Protein AF-A0A7J9HGV4-F1 (afdb_monomer)

Organism: NCBI:txid34285

Structure (mmCIF, N/CA/C/O backbone):
data_AF-A0A7J9HGV4-F1
#
_entry.id   AF-A0A7J9HGV4-F1
#
loop_
_atom_site.group_PDB
_atom_site.id
_atom_site.type_symbol
_atom_site.label_atom_id
_atom_site.label_alt_id
_atom_site.label_comp_id
_atom_site.label_asym_id
_atom_site.label_entity_id
_atom_site.label_seq_id
_atom_site.pdbx_PDB_ins_code
_atom_site.Cartn_x
_atom_site.Cartn_y
_atom_site.Cartn_z
_atom_site.occupancy
_atom_site.B_iso_or_equiv
_atom_site.auth_seq_id
_atom_site.auth_comp_id
_atom_site.auth_asym_id
_atom_site.auth_atom_id
_atom_site.pdbx_PDB_model_num
ATOM 1 N N . MET A 1 1 ? -6.186 48.102 -13.025 1.00 48.34 1 MET A N 1
ATOM 2 C CA . MET A 1 1 ? -4.981 47.489 -12.421 1.00 48.34 1 MET A CA 1
ATOM 3 C C . MET A 1 1 ? -5.095 45.997 -12.673 1.00 48.34 1 MET A C 1
ATOM 5 O O . MET A 1 1 ? -5.471 45.250 -11.785 1.00 48.34 1 MET A O 1
ATOM 9 N N . GLU A 1 2 ? -4.892 45.606 -13.929 1.00 51.44 2 GLU A N 1
ATOM 10 C CA . GLU A 1 2 ? -5.077 44.229 -14.423 1.00 51.44 2 GLU A CA 1
ATOM 11 C C . GLU A 1 2 ? -3.807 43.720 -15.140 1.00 51.44 2 GLU A C 1
ATOM 13 O O . GLU A 1 2 ? -3.667 42.529 -15.384 1.00 51.44 2 GLU A O 1
ATOM 18 N N . ASP A 1 3 ? -2.817 44.593 -15.366 1.00 54.34 3 ASP A N 1
ATOM 19 C CA . ASP A 1 3 ? -1.556 44.302 -16.067 1.00 54.34 3 ASP A CA 1
ATOM 20 C C . ASP A 1 3 ? -0.539 43.442 -15.295 1.00 54.34 3 ASP A C 1
ATOM 22 O O . ASP A 1 3 ? 0.537 43.159 -15.810 1.00 54.34 3 ASP A O 1
ATOM 26 N N . TYR A 1 4 ? -0.836 43.009 -14.065 1.00 54.50 4 TYR A N 1
ATOM 27 C CA . TYR A 1 4 ? 0.108 42.214 -13.261 1.00 54.50 4 TYR A CA 1
ATOM 28 C C . TYR A 1 4 ? -0.137 40.695 -13.323 1.00 54.50 4 TYR A C 1
ATOM 30 O O . TYR A 1 4 ? 0.685 39.923 -12.841 1.00 54.50 4 TYR A O 1
ATOM 38 N N . MET A 1 5 ? -1.236 40.233 -13.933 1.00 48.78 5 MET A N 1
ATOM 39 C CA . MET A 1 5 ? -1.543 38.792 -14.024 1.00 48.78 5 MET A CA 1
ATOM 40 C C . MET A 1 5 ? -1.123 38.135 -15.347 1.00 48.78 5 MET A C 1
ATOM 42 O O . MET A 1 5 ? -1.251 36.925 -15.488 1.00 48.78 5 MET A O 1
ATOM 46 N N . ALA A 1 6 ? -0.579 38.894 -16.303 1.00 54.97 6 ALA A N 1
ATOM 47 C CA . ALA A 1 6 ? -0.252 38.383 -17.638 1.00 54.97 6 ALA A CA 1
ATOM 48 C C . ALA A 1 6 ? 1.116 37.675 -17.749 1.00 54.97 6 ALA A C 1
ATOM 50 O O . ALA A 1 6 ? 1.497 37.291 -18.849 1.00 54.97 6 ALA A O 1
ATOM 51 N N . SER A 1 7 ? 1.869 37.512 -16.652 1.00 58.06 7 SER A N 1
ATOM 52 C CA . SER A 1 7 ? 3.250 36.991 -16.709 1.00 58.06 7 SER A CA 1
ATOM 53 C C . SER A 1 7 ? 3.528 35.775 -15.819 1.00 58.06 7 SER A C 1
ATOM 55 O O . SER A 1 7 ? 4.688 35.455 -15.566 1.00 58.06 7 SER A O 1
ATOM 57 N N . LEU A 1 8 ? 2.490 35.081 -15.354 1.00 54.91 8 LEU A N 1
ATOM 58 C CA . LEU A 1 8 ? 2.623 33.763 -14.730 1.00 54.91 8 LEU A CA 1
ATOM 59 C C . LEU A 1 8 ? 2.344 32.685 -15.781 1.00 54.91 8 LEU A C 1
ATOM 61 O O . LEU A 1 8 ? 1.330 31.994 -15.736 1.00 54.91 8 LEU A O 1
ATOM 65 N N . SER A 1 9 ? 3.245 32.570 -16.755 1.00 64.62 9 SER A N 1
ATOM 66 C CA . SER A 1 9 ? 3.309 31.374 -17.590 1.00 64.62 9 SER A CA 1
ATOM 67 C C . SER A 1 9 ? 3.898 30.266 -16.726 1.00 64.62 9 SER A C 1
ATOM 69 O O . SER A 1 9 ? 5.045 30.370 -16.295 1.00 64.62 9 SER A O 1
ATOM 71 N N . LEU A 1 10 ? 3.105 29.237 -16.421 1.00 53.97 10 LEU A N 1
ATOM 72 C CA . LEU A 1 10 ? 3.663 27.984 -15.926 1.00 53.97 10 LEU A CA 1
ATOM 73 C C . LEU A 1 10 ? 4.553 27.446 -17.041 1.00 53.97 10 LEU A C 1
ATOM 75 O O . LEU A 1 10 ? 4.081 27.221 -18.153 1.00 53.97 10 LEU A O 1
ATOM 79 N N . GLU A 1 11 ? 5.845 27.328 -16.754 1.00 55.41 11 GLU A N 1
ATOM 80 C CA . GLU A 1 11 ? 6.763 26.578 -17.595 1.00 55.41 11 GLU A CA 1
ATOM 81 C C . GLU A 1 11 ? 6.192 25.161 -17.657 1.00 55.41 11 GLU A C 1
ATOM 83 O O . GLU A 1 11 ? 6.082 24.481 -16.635 1.00 55.41 11 GLU A O 1
ATOM 88 N N . GLU A 1 12 ? 5.679 24.789 -18.829 1.00 56.19 12 GLU A N 1
ATOM 89 C CA . GLU A 1 12 ? 5.206 23.444 -19.116 1.00 56.19 12 GLU A CA 1
ATOM 90 C C . GLU A 1 12 ? 6.465 22.584 -19.108 1.00 56.19 12 GLU A C 1
ATOM 92 O O . GLU A 1 12 ? 7.159 22.451 -20.113 1.00 56.19 12 GLU A O 1
ATOM 97 N N . VAL A 1 13 ? 6.849 22.139 -17.909 1.00 59.53 13 VAL A N 1
ATOM 98 C CA . VAL A 1 13 ? 7.903 21.153 -17.734 1.00 59.53 13 VAL A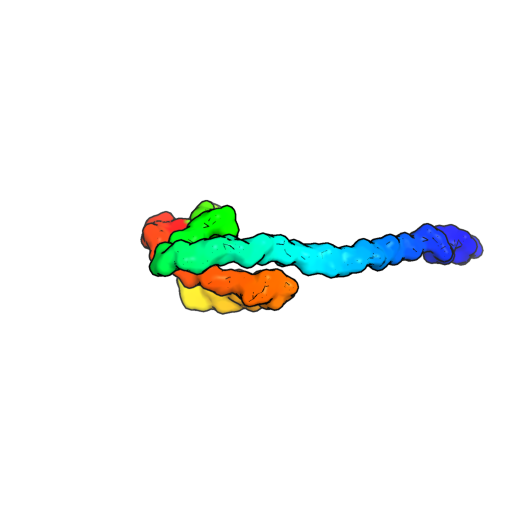 CA 1
ATOM 99 C C . VAL A 1 13 ? 7.380 19.960 -18.510 1.00 59.53 13 VAL A C 1
ATOM 101 O O . VAL A 1 13 ? 6.389 19.359 -18.088 1.00 59.53 13 VAL A O 1
ATOM 104 N N . GLU A 1 14 ? 7.955 19.716 -19.693 1.00 54.41 14 GLU A N 1
ATOM 105 C CA . GLU A 1 14 ? 7.712 18.494 -20.449 1.00 54.41 14 GLU A CA 1
ATOM 106 C C . GLU A 1 14 ? 7.702 17.367 -19.423 1.00 54.41 14 GLU A C 1
ATOM 108 O O . GLU A 1 14 ? 8.591 17.311 -18.571 1.00 54.41 14 GLU A O 1
ATOM 113 N N . GLU A 1 15 ? 6.636 16.563 -19.421 1.00 53.53 15 GLU A N 1
ATOM 114 C CA . GLU A 1 15 ? 6.577 15.343 -18.631 1.00 53.53 15 GLU A CA 1
ATOM 115 C C . GLU A 1 15 ? 7.814 14.528 -19.012 1.00 53.53 15 GLU A C 1
ATOM 117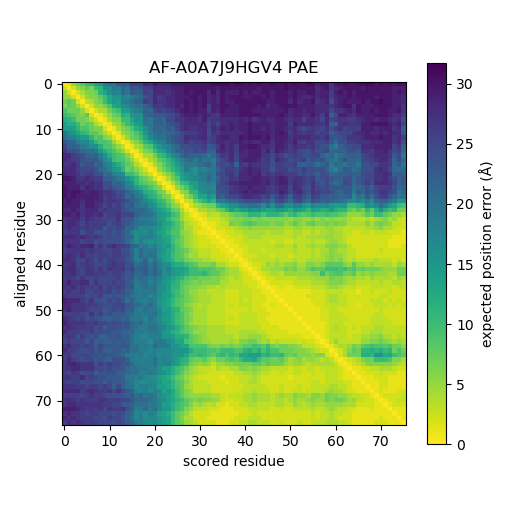 O O . GLU A 1 15 ? 7.806 13.764 -19.978 1.00 53.53 15 GLU A O 1
ATOM 122 N N . ASP A 1 16 ? 8.901 14.723 -18.266 1.00 47.41 16 ASP A N 1
ATOM 123 C CA . ASP A 1 16 ? 10.027 13.821 -18.215 1.00 47.41 16 ASP A CA 1
ATOM 124 C C . ASP A 1 16 ? 9.428 12.560 -17.611 1.00 47.41 16 ASP A C 1
ATOM 126 O O . ASP A 1 16 ? 9.404 12.352 -16.393 1.00 47.41 16 ASP A O 1
ATOM 130 N N . PHE A 1 17 ? 8.839 11.742 -18.485 1.00 48.88 17 PHE A N 1
ATOM 131 C CA . PHE A 1 17 ? 8.507 10.373 -18.182 1.00 48.88 17 PHE A CA 1
ATOM 132 C C . PHE A 1 17 ? 9.757 9.814 -17.531 1.00 48.88 17 PHE A C 1
ATOM 134 O O . PHE A 1 17 ? 10.816 9.762 -18.160 1.00 48.88 17 PHE A O 1
ATOM 141 N N . ILE A 1 18 ? 9.645 9.449 -16.255 1.00 54.84 18 ILE A N 1
ATOM 142 C CA . ILE A 1 18 ? 10.711 8.759 -15.549 1.00 54.84 18 ILE A CA 1
ATOM 143 C C . ILE A 1 18 ? 10.893 7.455 -16.315 1.00 54.84 18 ILE A C 1
ATOM 145 O O . ILE A 1 18 ? 10.169 6.480 -16.103 1.00 54.84 18 ILE A O 1
ATOM 149 N N . GLN A 1 19 ? 11.816 7.457 -17.273 1.00 51.50 19 GLN A N 1
ATOM 150 C CA . GLN A 1 19 ? 12.181 6.278 -18.022 1.00 51.50 19 GLN A CA 1
ATOM 151 C C . GLN A 1 19 ? 13.028 5.454 -17.068 1.00 51.50 19 GLN A C 1
ATOM 153 O O . GLN A 1 19 ? 14.255 5.545 -17.050 1.00 51.50 19 GLN A O 1
ATOM 158 N N . LEU A 1 20 ? 12.336 4.705 -16.205 1.00 55.50 20 LEU A N 1
ATOM 159 C CA . LEU A 1 20 ? 12.927 3.654 -15.399 1.00 55.50 20 LEU A CA 1
ATOM 160 C C . LEU A 1 20 ? 13.650 2.753 -16.394 1.00 55.50 20 LEU A C 1
ATOM 162 O O . LEU A 1 20 ? 13.015 2.103 -17.229 1.00 55.50 20 LEU A O 1
ATOM 166 N N . GLY A 1 21 ? 14.982 2.853 -16.392 1.00 46.94 21 GLY A N 1
ATOM 167 C CA . GLY A 1 21 ? 15.842 2.150 -17.328 1.00 46.94 21 GLY A CA 1
ATOM 168 C C . GLY A 1 21 ? 15.428 0.690 -17.379 1.00 46.94 21 GLY A C 1
ATOM 169 O O . GLY A 1 21 ? 15.065 0.120 -16.355 1.00 46.94 21 GLY A O 1
ATOM 170 N N . ALA A 1 22 ? 15.426 0.107 -18.577 1.00 51.62 22 ALA A N 1
ATOM 171 C CA . ALA A 1 22 ? 15.112 -1.299 -18.760 1.00 51.62 22 ALA A CA 1
ATOM 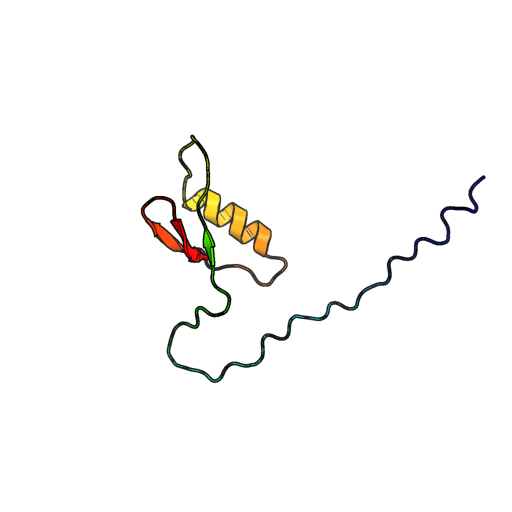172 C C . ALA A 1 22 ? 16.130 -2.139 -17.973 1.00 51.62 22 ALA A C 1
ATOM 174 O O . ALA A 1 22 ? 17.212 -2.458 -18.470 1.00 51.62 22 ALA A O 1
ATOM 175 N N . GLU A 1 23 ? 15.801 -2.432 -16.717 1.00 54.41 23 GLU A N 1
ATOM 176 C CA . GLU A 1 23 ? 16.558 -3.325 -15.864 1.00 54.41 23 GLU A CA 1
ATOM 177 C C . GLU A 1 23 ? 16.513 -4.694 -16.537 1.00 54.41 23 GLU A C 1
ATOM 179 O O . GLU A 1 23 ? 15.448 -5.216 -16.881 1.00 54.41 23 GLU A O 1
ATOM 184 N N . SER A 1 24 ? 17.702 -5.233 -16.808 1.00 55.38 24 SER A N 1
ATOM 185 C CA . SER A 1 24 ? 17.902 -6.606 -17.253 1.00 55.38 24 SER A CA 1
ATOM 186 C C . SER A 1 24 ? 16.956 -7.521 -16.489 1.00 55.38 24 SER A C 1
ATOM 188 O O . SER A 1 24 ? 16.937 -7.453 -15.262 1.00 55.38 24 SER A O 1
ATOM 190 N N . VAL A 1 25 ? 16.194 -8.342 -17.217 1.00 53.84 25 VAL A N 1
ATOM 191 C CA . VAL A 1 25 ? 15.232 -9.306 -16.670 1.00 53.84 25 VAL A CA 1
ATOM 192 C C . VAL A 1 25 ? 15.980 -10.314 -15.797 1.00 53.84 25 VAL A C 1
ATOM 194 O O . VAL A 1 25 ? 16.361 -11.395 -16.238 1.00 53.84 25 VAL A O 1
ATOM 197 N N . ASP A 1 26 ? 16.240 -9.926 -14.555 1.00 55.62 26 ASP A N 1
ATOM 198 C CA . ASP A 1 26 ? 16.405 -10.853 -13.461 1.00 55.62 26 ASP A CA 1
ATOM 199 C C . ASP A 1 26 ? 15.026 -11.476 -13.250 1.00 55.62 26 ASP A C 1
ATOM 201 O O . ASP A 1 26 ? 14.023 -10.776 -13.126 1.00 55.62 26 ASP A O 1
ATOM 205 N N . ASN A 1 27 ? 14.940 -12.803 -13.246 1.00 59.72 27 ASN A N 1
ATOM 206 C CA . A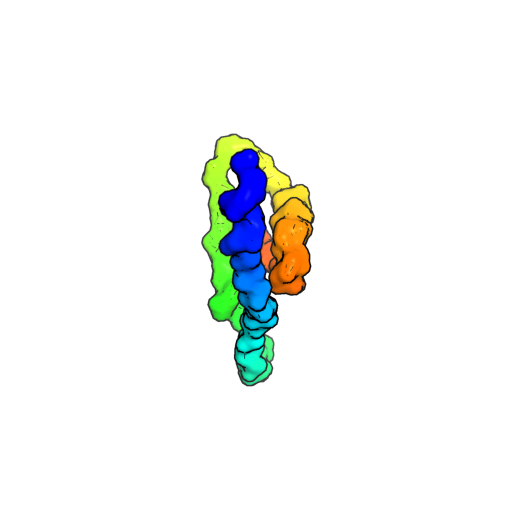SN A 1 27 ? 13.676 -13.510 -13.016 1.00 59.72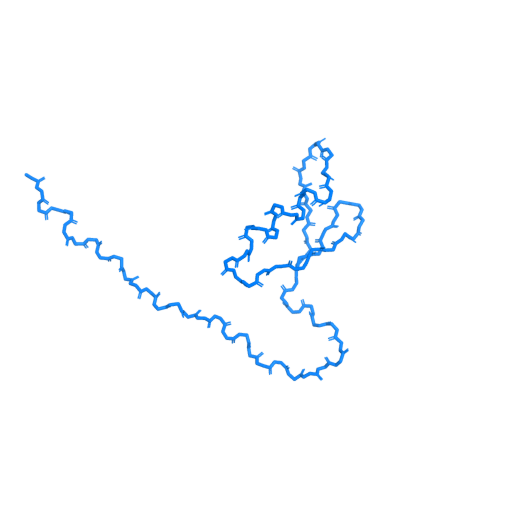 27 ASN A CA 1
ATOM 207 C C . ASN A 1 27 ? 13.171 -13.355 -11.557 1.00 59.72 27 ASN A C 1
ATOM 209 O O . ASN A 1 27 ? 12.244 -14.059 -11.148 1.00 59.72 27 ASN A O 1
ATOM 213 N N . GLY A 1 28 ? 13.796 -12.482 -10.761 1.00 68.62 28 GLY A N 1
ATOM 214 C CA . GLY A 1 28 ? 13.412 -12.103 -9.408 1.00 68.62 28 GLY A CA 1
ATOM 215 C C . GLY A 1 28 ? 12.530 -10.852 -9.363 1.00 68.62 28 GLY A C 1
ATOM 216 O O . GLY A 1 28 ? 12.513 -10.024 -10.268 1.00 68.62 28 GLY A O 1
ATOM 217 N N . ILE A 1 29 ? 11.776 -10.705 -8.273 1.00 69.31 29 ILE A N 1
ATOM 218 C CA . ILE A 1 29 ? 11.034 -9.472 -7.981 1.00 69.31 29 ILE A CA 1
ATOM 219 C C . ILE A 1 29 ? 12.062 -8.388 -7.619 1.00 69.31 29 ILE A C 1
ATOM 221 O O . ILE A 1 29 ? 12.721 -8.499 -6.584 1.00 69.31 29 ILE A O 1
ATOM 225 N N . SER A 1 30 ? 12.204 -7.354 -8.456 1.00 80.88 30 SER A N 1
ATOM 226 C CA . SER A 1 30 ? 13.011 -6.168 -8.132 1.00 80.88 30 SER A CA 1
ATOM 227 C C . SER A 1 30 ? 12.268 -5.306 -7.109 1.00 80.88 30 SER A C 1
ATOM 229 O O . SER A 1 30 ? 11.133 -4.895 -7.340 1.00 80.88 30 SER A O 1
ATOM 231 N N . TYR A 1 31 ? 12.914 -5.031 -5.973 1.00 84.12 31 TYR A N 1
ATOM 232 C CA . TYR A 1 31 ? 12.391 -4.155 -4.914 1.00 84.12 31 TYR A CA 1
ATOM 233 C C . TYR A 1 31 ? 12.960 -2.729 -4.988 1.00 84.12 31 TYR A C 1
ATOM 235 O O . TYR A 1 31 ? 12.786 -1.959 -4.047 1.00 84.12 31 TYR A O 1
ATOM 243 N N . ALA A 1 32 ? 13.654 -2.366 -6.075 1.00 86.25 32 ALA A N 1
ATOM 244 C CA . ALA A 1 32 ? 14.363 -1.088 -6.196 1.00 86.25 32 ALA A CA 1
ATOM 245 C C . ALA A 1 32 ? 13.450 0.141 -6.018 1.00 86.25 32 ALA A C 1
ATOM 247 O O . ALA A 1 32 ? 13.878 1.144 -5.454 1.00 86.25 32 ALA A O 1
ATOM 248 N N . ASN A 1 33 ? 12.186 0.029 -6.439 1.00 83.81 33 ASN A N 1
ATOM 249 C CA . ASN A 1 33 ? 11.180 1.093 -6.353 1.00 83.81 33 ASN A CA 1
ATOM 250 C C . ASN A 1 33 ? 10.077 0.802 -5.324 1.00 83.81 33 ASN A C 1
ATOM 252 O O . ASN A 1 33 ? 9.044 1.469 -5.331 1.00 83.81 33 ASN A O 1
ATOM 256 N N . CYS A 1 34 ? 10.277 -0.192 -4.458 1.00 89.38 34 CYS A N 1
ATOM 257 C CA . CYS A 1 34 ? 9.311 -0.535 -3.425 1.00 89.38 34 CYS A CA 1
ATOM 258 C C . CYS A 1 34 ? 9.639 0.168 -2.112 1.00 89.38 34 CYS A C 1
ATOM 260 O O . CYS A 1 34 ? 10.807 0.343 -1.750 1.00 89.38 34 CYS A O 1
ATOM 262 N N . PHE A 1 35 ? 8.609 0.497 -1.341 1.00 91.50 35 PHE A N 1
ATOM 263 C CA . PHE A 1 35 ? 8.792 1.006 0.016 1.00 91.50 35 PHE A CA 1
ATOM 264 C C . PHE A 1 35 ? 7.812 0.364 0.990 1.00 91.50 35 PHE A C 1
ATOM 266 O O . PHE A 1 35 ? 6.695 -0.012 0.643 1.00 91.50 35 PHE A O 1
ATOM 273 N N . VAL A 1 36 ? 8.238 0.239 2.247 1.00 93.94 36 VAL A N 1
ATOM 274 C CA . VAL A 1 36 ? 7.384 -0.264 3.326 1.00 93.94 36 VAL A CA 1
ATOM 275 C C . VAL A 1 36 ? 6.885 0.908 4.156 1.00 93.94 36 VAL A C 1
ATOM 277 O O . VAL A 1 36 ? 7.680 1.671 4.704 1.00 93.94 36 VAL A O 1
ATOM 280 N N . GLY A 1 37 ? 5.565 1.036 4.261 1.00 91.94 37 GLY A N 1
ATOM 281 C CA . GLY A 1 37 ? 4.893 2.074 5.038 1.00 91.94 37 GLY A CA 1
ATOM 282 C C . GLY A 1 37 ? 3.992 1.508 6.134 1.00 91.94 37 GLY A C 1
ATOM 283 O O . GLY A 1 37 ? 3.604 0.341 6.107 1.00 91.94 37 GLY A O 1
ATOM 284 N N . MET A 1 38 ? 3.635 2.355 7.100 1.00 92.00 38 MET A N 1
ATOM 285 C CA . MET A 1 38 ? 2.667 2.055 8.159 1.00 92.00 38 MET A CA 1
ATOM 286 C C . MET A 1 38 ? 1.771 3.271 8.403 1.00 92.00 38 MET A C 1
ATOM 288 O O . MET A 1 38 ? 2.246 4.406 8.426 1.00 92.00 38 MET A O 1
ATOM 292 N N . PHE A 1 39 ? 0.477 3.036 8.624 1.00 89.12 39 PHE A N 1
ATOM 293 C CA . PHE A 1 39 ? -0.459 4.092 9.009 1.00 89.12 39 PHE A CA 1
ATOM 294 C C . PHE A 1 39 ? -0.387 4.346 10.513 1.00 89.12 39 PHE A C 1
ATOM 296 O O . PHE A 1 39 ? -0.695 3.470 11.318 1.00 89.12 39 PHE A O 1
ATOM 303 N N . LEU A 1 40 ? -0.021 5.568 10.897 1.00 90.88 40 LEU A N 1
ATOM 304 C CA . LEU A 1 40 ? 0.014 6.000 12.293 1.00 90.88 40 LEU A CA 1
ATOM 305 C C . LEU A 1 40 ? -1.350 6.549 12.701 1.00 90.88 40 LEU A C 1
ATOM 307 O O . LEU A 1 40 ? -1.572 7.757 12.746 1.00 90.88 40 LEU A O 1
ATOM 311 N N . THR A 1 41 ? -2.288 5.644 12.953 1.00 88.06 41 THR A N 1
ATOM 312 C CA . THR A 1 41 ? -3.654 6.001 13.326 1.00 88.06 41 THR A CA 1
ATOM 313 C C . THR A 1 41 ? -4.171 5.124 14.459 1.00 88.06 41 THR A C 1
ATOM 315 O O . THR A 1 41 ? -3.750 3.981 14.617 1.00 88.06 41 THR A O 1
ATOM 318 N N . SER A 1 42 ? -5.080 5.668 15.267 1.00 88.00 42 SER A N 1
ATOM 319 C CA . SER A 1 42 ? -5.761 4.932 16.336 1.00 88.00 42 SER A CA 1
ATOM 320 C C . SER A 1 42 ? -6.951 4.107 15.833 1.00 88.00 42 SER A C 1
ATOM 322 O O . SER A 1 42 ? -7.506 3.320 16.598 1.00 88.00 42 SER A O 1
ATOM 324 N N . ILE A 1 43 ? -7.356 4.283 14.568 1.00 86.88 43 ILE A N 1
ATOM 325 C CA . ILE A 1 43 ? -8.478 3.556 13.963 1.00 86.88 43 ILE A CA 1
ATOM 326 C C . ILE A 1 43 ? -8.015 2.310 13.206 1.00 86.88 43 ILE A C 1
ATOM 328 O O . ILE A 1 43 ? -6.920 2.259 12.652 1.00 86.88 43 ILE A O 1
ATOM 332 N N . VAL A 1 44 ? -8.886 1.302 13.141 1.00 86.81 44 VAL A N 1
ATOM 333 C CA . VAL A 1 44 ? -8.634 0.094 12.348 1.00 86.81 44 VAL A CA 1
ATOM 334 C C . VAL A 1 44 ? -8.633 0.450 10.862 1.00 86.81 44 VAL A C 1
ATOM 336 O O . VAL A 1 44 ? -9.592 1.023 10.347 1.00 86.81 44 VAL A O 1
ATOM 339 N N . VAL A 1 45 ? -7.562 0.076 10.162 1.00 87.94 45 VAL A N 1
ATOM 340 C CA . VAL A 1 45 ? -7.447 0.249 8.713 1.00 87.94 45 VAL A CA 1
ATOM 341 C C . VAL A 1 45 ? -7.950 -1.012 8.018 1.00 87.94 45 VAL A C 1
ATOM 343 O O . VAL A 1 45 ? -7.346 -2.078 8.115 1.00 8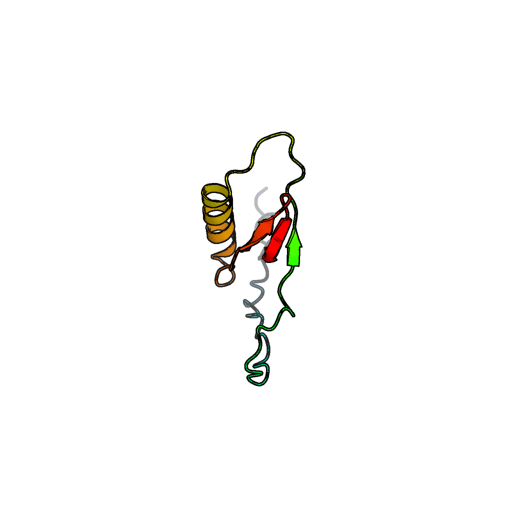7.94 45 VAL A O 1
ATOM 346 N N . HIS A 1 46 ? -9.054 -0.897 7.280 1.00 92.19 46 HIS A N 1
ATOM 347 C CA . HIS A 1 46 ? -9.524 -1.978 6.419 1.00 92.19 46 HIS A 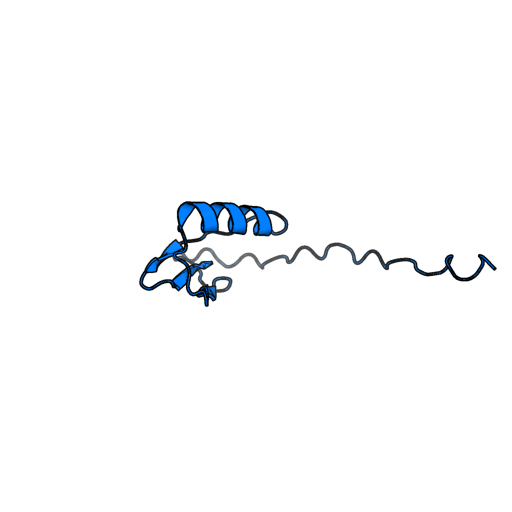CA 1
ATOM 348 C C . HIS A 1 46 ? -8.660 -2.049 5.159 1.00 92.19 46 HIS A C 1
ATOM 350 O O . HIS A 1 46 ? -8.810 -1.217 4.261 1.00 92.19 46 HIS A O 1
ATOM 356 N N . PHE A 1 47 ? -7.787 -3.059 5.086 1.00 91.00 47 PHE A N 1
ATOM 357 C CA . PHE A 1 47 ? -6.810 -3.227 4.004 1.00 91.00 47 PHE A CA 1
ATOM 358 C C . PHE A 1 47 ? -7.420 -3.061 2.609 1.00 91.00 47 PHE A C 1
ATOM 360 O O . PHE A 1 47 ? -6.910 -2.286 1.810 1.00 91.00 47 PHE A O 1
ATOM 367 N N . GLN A 1 48 ? -8.551 -3.716 2.330 1.00 93.06 48 GLN A N 1
ATOM 368 C CA . GLN A 1 48 ? -9.183 -3.664 1.010 1.00 93.0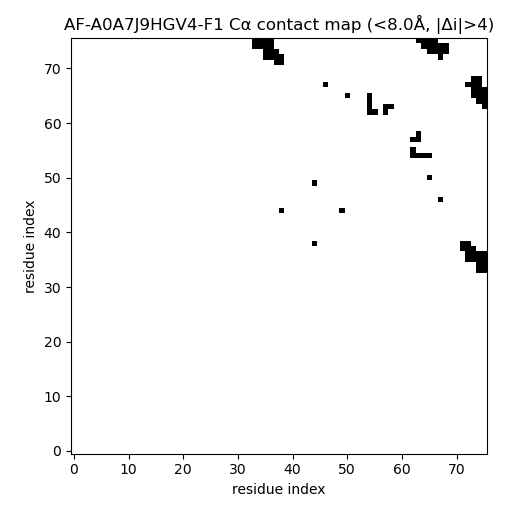6 48 GLN A CA 1
ATOM 369 C C . GLN A 1 48 ? -9.582 -2.242 0.596 1.00 93.06 48 GLN A C 1
ATOM 371 O O . GLN A 1 48 ? -9.347 -1.840 -0.541 1.00 93.06 48 GLN A O 1
ATOM 376 N N . VAL A 1 49 ? -10.162 -1.478 1.524 1.00 92.44 49 VAL A N 1
ATOM 377 C CA . VAL A 1 49 ? -10.606 -0.101 1.274 1.00 92.44 49 VAL A CA 1
ATOM 378 C C . VAL A 1 49 ? -9.397 0.817 1.114 1.00 92.44 49 VAL A C 1
ATOM 380 O O . VAL A 1 49 ? -9.321 1.566 0.144 1.00 92.44 49 VAL A O 1
ATOM 383 N N . MET A 1 50 ? -8.427 0.711 2.026 1.00 91.88 50 MET A N 1
ATOM 384 C CA . MET A 1 50 ? -7.173 1.466 1.974 1.00 91.88 50 MET A CA 1
ATOM 385 C C . MET A 1 50 ? -6.427 1.225 0.657 1.00 91.88 50 MET A C 1
ATOM 387 O O . MET A 1 50 ? -6.054 2.184 -0.018 1.00 91.88 50 MET A O 1
ATOM 391 N N . ARG A 1 51 ? -6.295 -0.040 0.248 1.00 93.06 51 ARG A N 1
ATOM 392 C CA . ARG A 1 51 ? -5.644 -0.431 -1.000 1.00 93.06 51 ARG A CA 1
ATOM 393 C C . ARG A 1 51 ? -6.335 0.185 -2.205 1.00 93.06 51 ARG A C 1
ATOM 395 O O . ARG A 1 51 ? -5.651 0.737 -3.053 1.00 93.06 51 ARG A O 1
ATOM 402 N N . SER A 1 52 ? -7.663 0.113 -2.292 1.00 91.25 52 SER A N 1
ATOM 403 C CA . SER A 1 52 ? -8.394 0.719 -3.411 1.00 91.25 52 SER A CA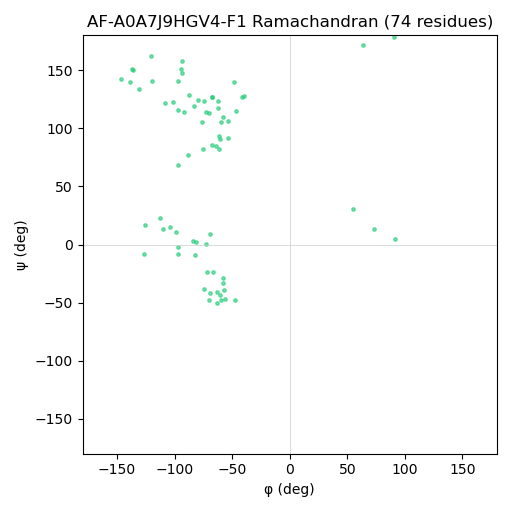 1
ATOM 404 C C . SER A 1 52 ? -8.225 2.236 -3.458 1.00 91.25 52 SER A C 1
ATOM 406 O O . SER A 1 52 ? -8.033 2.781 -4.541 1.00 91.25 52 SER A O 1
ATOM 408 N N . ILE A 1 53 ? -8.257 2.915 -2.307 1.00 91.50 53 ILE A N 1
ATOM 409 C CA . ILE A 1 53 ? -8.059 4.369 -2.241 1.00 91.50 53 ILE A CA 1
ATOM 410 C C . ILE A 1 53 ? -6.649 4.740 -2.709 1.00 91.50 53 ILE A C 1
ATOM 412 O O . ILE A 1 53 ? -6.509 5.595 -3.577 1.00 91.50 53 ILE A O 1
ATOM 416 N N . LEU A 1 54 ? -5.610 4.088 -2.182 1.00 90.12 54 LEU A N 1
ATOM 417 C CA . LEU A 1 54 ? -4.222 4.393 -2.543 1.00 90.12 54 LEU A CA 1
ATOM 418 C C . LEU A 1 54 ? -3.898 3.977 -3.977 1.00 90.12 54 LEU A C 1
ATOM 420 O O . LEU A 1 54 ? -3.314 4.763 -4.709 1.00 90.12 54 LEU A O 1
ATOM 424 N N . ALA A 1 55 ? -4.352 2.812 -4.435 1.00 88.25 55 ALA A N 1
ATOM 425 C CA . ALA A 1 55 ? -4.204 2.428 -5.838 1.00 88.25 55 ALA A CA 1
ATOM 426 C C . ALA A 1 55 ? -4.837 3.470 -6.775 1.00 88.25 55 ALA A C 1
ATOM 428 O O . ALA A 1 55 ? -4.251 3.816 -7.799 1.00 88.25 55 ALA A O 1
ATOM 429 N N . ASN A 1 56 ? -5.989 4.030 -6.390 1.00 87.44 56 ASN A N 1
ATOM 430 C CA . ASN A 1 56 ? -6.622 5.113 -7.132 1.00 87.44 56 ASN A CA 1
ATOM 431 C C . ASN A 1 56 ? -5.886 6.454 -6.999 1.00 87.44 56 ASN A C 1
ATOM 433 O O . ASN A 1 56 ? -6.022 7.288 -7.873 1.00 87.44 56 ASN A O 1
ATOM 437 N N . VAL A 1 57 ? -5.097 6.709 -5.957 1.00 87.62 57 VAL A N 1
ATOM 438 C CA . VAL A 1 57 ? -4.245 7.915 -5.896 1.00 87.62 57 VAL A CA 1
ATOM 439 C C . VAL A 1 57 ? -3.033 7.767 -6.825 1.00 87.62 57 VAL A C 1
ATOM 441 O O . VAL A 1 57 ? -2.678 8.705 -7.530 1.00 87.62 57 VAL A O 1
ATOM 444 N N . TRP A 1 58 ? -2.455 6.568 -6.901 1.00 85.62 58 TRP A N 1
ATOM 445 C CA . TRP A 1 58 ? -1.270 6.259 -7.711 1.00 85.62 58 TRP A CA 1
ATOM 446 C C . TRP A 1 58 ? -1.562 5.997 -9.199 1.00 85.62 58 TRP A C 1
ATOM 448 O O . TRP A 1 58 ? -0.637 5.723 -9.963 1.00 85.62 58 TRP A O 1
ATOM 458 N N . HIS A 1 59 ? -2.817 6.105 -9.652 1.00 77.75 59 HIS A N 1
ATOM 459 C CA . HIS A 1 59 ? -3.169 5.891 -11.063 1.00 77.75 59 HIS A CA 1
ATOM 460 C C . HIS A 1 59 ? -2.421 6.831 -12.023 1.00 77.75 59 HIS A C 1
ATOM 462 O O . HIS A 1 59 ? -2.150 6.448 -13.157 1.00 77.75 59 HIS A O 1
ATOM 468 N N . LEU A 1 60 ? -2.048 8.028 -11.554 1.00 77.06 60 LEU A N 1
ATOM 469 C CA . LEU A 1 60 ? -1.314 9.025 -12.336 1.00 77.06 60 LEU A CA 1
ATOM 470 C C . LEU A 1 60 ? 0.114 8.585 -12.687 1.00 77.06 60 LEU A C 1
ATOM 472 O O . LEU A 1 60 ? 0.666 9.067 -13.665 1.00 77.06 60 LEU A O 1
ATOM 476 N N . ILE A 1 61 ? 0.703 7.664 -11.918 1.00 75.31 61 ILE A N 1
ATOM 477 C CA . ILE A 1 61 ? 2.097 7.222 -12.091 1.00 75.31 61 ILE A CA 1
ATOM 478 C C . ILE A 1 61 ? 2.208 5.762 -12.559 1.00 75.31 61 ILE A C 1
ATOM 480 O O . ILE A 1 61 ? 3.230 5.116 -12.353 1.00 75.31 61 ILE A O 1
ATOM 484 N N . GLY A 1 62 ? 1.153 5.228 -13.187 1.00 76.75 62 GLY A N 1
ATOM 485 C CA . GLY A 1 62 ? 1.118 3.849 -13.696 1.00 76.75 62 GLY A CA 1
ATOM 486 C C . GLY A 1 62 ? 0.563 2.814 -12.710 1.00 76.75 62 GLY A C 1
ATOM 487 O O . GLY A 1 62 ? 0.521 1.625 -13.026 1.00 76.75 62 GLY A O 1
ATOM 488 N N . GLY A 1 63 ? 0.074 3.258 -11.549 1.00 84.25 63 GLY A N 1
ATOM 489 C CA . GLY A 1 63 ? -0.474 2.401 -10.502 1.00 84.25 63 GLY A CA 1
ATOM 490 C C . GLY A 1 63 ? 0.570 1.953 -9.477 1.00 84.25 63 GLY A C 1
ATOM 491 O O . GLY A 1 63 ? 1.742 2.305 -9.541 1.00 84.25 63 GLY A O 1
ATOM 492 N N . VAL A 1 64 ? 0.115 1.190 -8.485 1.00 88.31 64 VAL A N 1
ATOM 493 C CA . VAL A 1 64 ? 0.950 0.656 -7.401 1.00 88.31 64 VAL A CA 1
ATOM 494 C C . VAL A 1 64 ? 0.423 -0.713 -6.982 1.00 88.31 64 VAL A C 1
ATOM 496 O O . VAL A 1 64 ? -0.793 -0.938 -6.954 1.00 88.31 64 VAL A O 1
ATOM 499 N N . SER A 1 65 ? 1.326 -1.638 -6.658 1.00 89.75 65 SER A N 1
ATOM 500 C CA . SER A 1 65 ? 0.969 -2.943 -6.103 1.00 89.75 65 SER A CA 1
ATOM 501 C C . SER A 1 65 ? 1.100 -2.891 -4.589 1.00 89.75 65 SER A C 1
ATOM 503 O O . SER A 1 65 ? 2.198 -2.755 -4.074 1.00 89.75 65 SER A O 1
ATOM 505 N N . ILE A 1 66 ? -0.011 -3.050 -3.869 1.00 92.69 66 ILE A N 1
ATOM 506 C CA . ILE A 1 66 ? -0.012 -2.957 -2.406 1.00 92.69 66 ILE A CA 1
ATOM 507 C C . ILE A 1 66 ? -0.219 -4.341 -1.795 1.00 92.69 66 ILE A C 1
ATOM 509 O O . ILE A 1 66 ? -1.255 -4.975 -2.035 1.00 92.69 66 ILE A O 1
ATOM 513 N N . SER A 1 67 ? 0.735 -4.766 -0.966 1.00 93.56 67 SER A N 1
ATOM 514 C CA . SER A 1 67 ? 0.722 -6.048 -0.252 1.00 93.56 67 SER A CA 1
ATOM 515 C C . SER A 1 67 ? 0.748 -5.843 1.261 1.00 93.56 67 SER A C 1
ATOM 517 O O . SER A 1 67 ? 1.450 -4.971 1.771 1.00 93.56 67 SER A O 1
ATOM 519 N N . ASP A 1 68 ? -0.011 -6.662 1.987 1.00 93.88 68 ASP A N 1
ATOM 520 C CA . ASP A 1 68 ? -0.007 -6.679 3.452 1.00 93.88 68 ASP A CA 1
ATOM 521 C C . ASP A 1 68 ? 1.205 -7.477 3.963 1.00 93.88 68 ASP A C 1
ATOM 523 O O . ASP A 1 68 ? 1.399 -8.629 3.571 1.00 93.88 68 ASP A O 1
ATOM 527 N N . LEU A 1 69 ? 2.033 -6.850 4.806 1.00 93.25 69 LEU A N 1
ATOM 528 C CA . LEU A 1 69 ? 3.189 -7.469 5.476 1.00 93.25 69 LEU A CA 1
ATOM 529 C C . LEU A 1 69 ? 2.910 -7.778 6.957 1.00 93.25 69 LEU A C 1
ATOM 531 O O . LEU A 1 69 ? 3.845 -8.000 7.742 1.00 93.25 69 LEU A O 1
ATOM 535 N N . GLU A 1 70 ? 1.634 -7.744 7.338 1.00 89.44 70 GLU A N 1
ATOM 536 C CA . GLU A 1 70 ? 1.124 -7.898 8.691 1.00 89.44 70 GLU A CA 1
ATOM 537 C C . GLU A 1 70 ? 1.589 -6.780 9.644 1.00 89.44 70 GLU A C 1
ATOM 539 O O . GLU A 1 70 ? 2.429 -5.925 9.331 1.00 89.44 70 GLU A O 1
ATOM 544 N N . ASN A 1 71 ? 1.025 -6.763 10.856 1.00 88.88 71 ASN A N 1
ATOM 545 C CA . ASN A 1 71 ? 1.341 -5.779 11.901 1.00 88.88 71 ASN A CA 1
ATOM 546 C C . ASN A 1 71 ? 1.171 -4.313 11.451 1.00 88.88 71 ASN A C 1
ATOM 548 O O . ASN A 1 71 ? 1.885 -3.425 11.915 1.00 88.88 71 ASN A O 1
ATOM 552 N N . GLY A 1 72 ? 0.234 -4.061 10.531 1.00 89.31 72 GLY A N 1
ATOM 553 C CA . GLY A 1 72 ? -0.055 -2.725 10.005 1.00 89.31 72 GLY A CA 1
ATOM 554 C C . GLY A 1 72 ? 1.000 -2.179 9.040 1.00 89.31 72 GLY A C 1
ATOM 555 O O . GLY A 1 72 ? 0.979 -0.982 8.750 1.00 89.31 72 GLY A O 1
ATOM 556 N N . ARG A 1 73 ? 1.916 -3.025 8.555 1.00 92.44 73 ARG A N 1
ATOM 557 C CA . ARG A 1 73 ? 2.918 -2.660 7.550 1.00 92.44 73 ARG A CA 1
ATOM 558 C C . ARG A 1 73 ? 2.442 -3.067 6.166 1.00 92.44 73 ARG A C 1
ATOM 560 O O . ARG A 1 73 ? 1.912 -4.158 5.978 1.00 92.44 73 ARG A O 1
ATOM 567 N N . PHE A 1 74 ? 2.704 -2.209 5.196 1.00 94.06 74 PHE A N 1
ATOM 568 C CA . PHE A 1 74 ? 2.286 -2.400 3.817 1.00 94.06 74 PHE A CA 1
ATOM 569 C C . PHE A 1 74 ? 3.476 -2.178 2.898 1.00 94.06 74 PHE A C 1
ATOM 571 O O . PHE A 1 74 ? 4.217 -1.210 3.077 1.00 94.06 74 PHE A O 1
ATOM 578 N N . LEU A 1 75 ? 3.659 -3.088 1.947 1.00 93.44 75 LEU A N 1
ATOM 579 C CA . LEU A 1 75 ? 4.581 -2.908 0.836 1.00 93.44 75 LEU A CA 1
ATOM 580 C C . LEU A 1 75 ? 3.834 -2.190 -0.283 1.00 93.44 75 LEU A C 1
ATOM 582 O O . LEU A 1 75 ? 2.747 -2.638 -0.654 1.00 93.44 75 LEU A O 1
ATOM 586 N N . PHE A 1 76 ? 4.426 -1.115 -0.779 1.00 91.50 76 PHE A N 1
ATOM 587 C CA . PHE A 1 76 ? 3.992 -0.349 -1.940 1.00 91.50 76 PHE A CA 1
ATOM 588 C C . PHE A 1 76 ? 5.011 -0.517 -3.064 1.00 91.50 76 PHE A C 1
ATOM 590 O O . PHE A 1 76 ? 6.222 -0.596 -2.734 1.00 91.50 76 PHE A O 1
#

Foldseek 3Di:
DPVPPPPPDDPPPPPPLPPPDPDDPPVDDDCPPKDKDADPDPDDDDVVVVQVVVQVVCVVNVGDDWDDPPPRIIMD

Secondary structure (DSSP, 8-state):
--TTSTT-------------------SS---TT--EEE---SS---HHHHHHHHHHHGGGGT----EE-STTEEE-

Mean predicted aligned error: 14.47 Å

pLDDT: mean 75.86, std 17.08, range [46.94, 94.06]

Sequence (76 aa):
MEDYMASLSLEEVEEDFIQLGAESVDNGISYANCFVGMFLTSIVVHFQVMRSILANVWHLIGGVSISDLENGRFLF

Solvent-accessible surface area (backbone atoms only — not comparable to full-atom values): 5279 Å² total; per-residue (Å²): 145,68,85,82,70,83,76,77,73,76,77,80,71,71,82,73,68,81,75,74,67,88,70,75,87,59,97,61,88,80,60,90,86,49,50,79,48,66,78,94,64,97,66,90,78,57,63,72,59,53,46,54,54,50,35,63,66,32,51,88,74,81,44,63,66,74,44,83,70,57,99,68,31,32,38,62

Radius of gyration: 19.41 Å; Cα contacts (8 Å, |Δi|>4): 43; chains: 1; bounding box: 28×61×37 Å

Nearest PDB structures (foldseek):
  6lcq-assembly1_B  TM=3.583E-01  e=9.838E+00  Oryza sativa